Protein AF-T1AU26-F1 (afdb_monomer_lite)

pLDDT: mean 85.55, std 10.31, range [55.75, 96.44]

Sequence (168 aa):
MKVSLTLFRDYYTLRPVNVKLEESLRKSKMPYSPIQYMSMVTFFSLIAAFVGMIVLGAAYYFIGTLALFGVPIVVIAAIMIYSLGTALPSSAISKRRKNIDTRLPMALAYIATMASADVPIENIMYELGKSPQYGEISKEARTISASSRLFGNDIVTALREESKYSPS

Organism: NCBI:txid410659

Radius of gyration: 22.96 Å; chains: 1; bounding box: 50×38×69 Å

Foldseek 3Di:
DVVLCVVCVVVQVPDPQPVVQQLLCLLLVPPDDSSRLLSVLLVVLVVLLVVLVVVLVVVCVVPNPVSVVCVVVSVVVSVVSSVVSSCVSVVSSVVLLVLQVVLVVVLVVQQVVCVVVVHDPLVSLQVLLVDCVSPSSVVLSVQLSCCCPVVVDDSVVSNVVSVSSHSD

Structure (mmCIF, N/CA/C/O backbone):
data_AF-T1AU26-F1
#
_entry.id   AF-T1AU26-F1
#
loop_
_atom_site.group_PDB
_atom_site.id
_atom_site.type_symbol
_atom_site.label_atom_id
_atom_site.label_alt_id
_atom_site.label_comp_id
_atom_site.label_asym_id
_atom_site.label_entity_id
_atom_site.label_seq_id
_atom_site.pdbx_PDB_ins_code
_atom_site.Cartn_x
_atom_site.Cartn_y
_atom_site.Cartn_z
_atom_site.occupancy
_atom_site.B_iso_or_equiv
_atom_site.auth_seq_id
_atom_site.auth_comp_id
_atom_site.auth_asym_id
_atom_site.auth_atom_id
_atom_site.pdbx_PDB_model_num
ATOM 1 N N . MET A 1 1 ? -7.162 -3.864 -17.869 1.00 55.75 1 MET A N 1
ATOM 2 C CA . MET A 1 1 ? -7.416 -4.638 -16.630 1.00 55.75 1 MET A CA 1
ATOM 3 C C . MET A 1 1 ? -8.111 -5.972 -16.874 1.00 55.75 1 MET A C 1
ATOM 5 O O . MET A 1 1 ? -7.577 -6.982 -16.446 1.00 55.75 1 MET A O 1
ATOM 9 N N . LYS A 1 2 ? -9.247 -6.026 -17.590 1.00 57.12 2 LYS A N 1
ATOM 10 C CA . LYS A 1 2 ? -9.876 -7.316 -17.946 1.00 57.12 2 LYS A CA 1
ATOM 11 C C . LYS A 1 2 ? -8.968 -8.200 -18.821 1.00 57.12 2 LYS A C 1
ATOM 13 O O . LYS A 1 2 ? -8.880 -9.390 -18.570 1.00 57.12 2 LYS A O 1
ATOM 18 N N . VAL A 1 3 ? -8.219 -7.591 -19.746 1.00 60.53 3 VAL A N 1
ATOM 19 C CA . VAL A 1 3 ? -7.324 -8.286 -20.697 1.00 60.53 3 VAL A CA 1
ATOM 20 C C . VAL A 1 3 ? -6.152 -9.017 -20.020 1.00 60.53 3 VAL A C 1
ATOM 22 O O . VAL A 1 3 ? -5.836 -10.142 -20.389 1.00 60.53 3 VAL A O 1
ATOM 25 N N . SER A 1 4 ? -5.526 -8.424 -18.997 1.00 61.72 4 SER A N 1
ATOM 26 C CA . SER A 1 4 ? -4.420 -9.072 -18.269 1.00 61.72 4 SER A CA 1
ATOM 27 C C . SER A 1 4 ? -4.909 -10.264 -17.449 1.00 61.72 4 SER A C 1
ATOM 29 O O . SER A 1 4 ? -4.233 -11.283 -17.361 1.00 61.72 4 SER A O 1
ATOM 31 N N . LEU A 1 5 ? -6.110 -10.154 -16.881 1.00 59.00 5 LEU A N 1
ATOM 32 C CA . LEU A 1 5 ? -6.742 -11.242 -16.149 1.00 59.00 5 LEU A CA 1
ATOM 33 C C . LEU A 1 5 ? -7.147 -12.383 -17.073 1.00 59.00 5 LEU A C 1
ATOM 35 O O . LEU A 1 5 ? -6.864 -13.522 -16.754 1.00 59.00 5 LEU A O 1
ATOM 39 N N . THR A 1 6 ? -7.747 -12.113 -18.230 1.00 66.31 6 THR A N 1
ATOM 40 C CA . THR A 1 6 ? -8.138 -13.186 -19.157 1.00 66.31 6 THR A CA 1
ATOM 41 C C . THR A 1 6 ? -6.948 -13.963 -19.717 1.00 66.31 6 THR A C 1
ATOM 43 O O . THR A 1 6 ? -7.090 -15.147 -19.979 1.00 66.31 6 THR A O 1
ATOM 46 N N . LEU A 1 7 ? -5.785 -13.322 -19.878 1.00 61.66 7 LEU A N 1
ATOM 47 C CA . LEU A 1 7 ? -4.591 -13.957 -20.450 1.00 61.66 7 LEU A CA 1
ATOM 48 C C . LEU A 1 7 ? -3.771 -14.760 -19.432 1.00 61.66 7 LEU A C 1
ATOM 50 O O . LEU A 1 7 ? -3.207 -15.789 -19.784 1.00 61.66 7 LEU A O 1
ATOM 54 N N . PHE A 1 8 ? -3.690 -14.297 -18.181 1.00 63.81 8 PHE A N 1
ATOM 55 C CA . PHE A 1 8 ? -2.799 -14.885 -17.170 1.00 63.81 8 PHE A CA 1
ATOM 56 C C . PHE A 1 8 ? -3.530 -15.579 -16.015 1.00 63.81 8 PHE A C 1
ATOM 58 O O . PHE A 1 8 ? -2.874 -16.114 -15.119 1.00 63.81 8 PHE A O 1
ATOM 65 N N . ARG A 1 9 ? -4.872 -15.608 -16.026 1.00 59.75 9 ARG A N 1
ATOM 66 C CA . ARG A 1 9 ? -5.680 -16.262 -14.984 1.00 59.75 9 ARG A CA 1
ATOM 67 C C . ARG A 1 9 ? -5.269 -17.713 -14.787 1.00 59.75 9 ARG A C 1
ATOM 69 O O . ARG A 1 9 ? -4.903 -18.051 -13.669 1.00 59.75 9 ARG A O 1
ATOM 76 N N . ASP A 1 10 ? -5.240 -18.511 -15.850 1.00 61.47 10 ASP A N 1
ATOM 77 C CA . ASP A 1 10 ? -4.994 -19.955 -15.749 1.00 61.47 10 ASP A CA 1
ATOM 78 C C . ASP A 1 10 ? -3.567 -20.273 -15.269 1.00 61.47 10 ASP A C 1
ATOM 80 O O . ASP A 1 10 ? -3.352 -21.212 -14.505 1.00 61.47 10 ASP A O 1
ATOM 84 N N . TYR A 1 11 ? -2.591 -19.430 -15.625 1.00 60.50 11 TYR A N 1
ATOM 85 C CA . TYR A 1 11 ? -1.198 -19.573 -15.189 1.00 60.50 11 TYR A CA 1
ATOM 86 C C . TYR A 1 11 ? -1.013 -19.303 -13.687 1.00 60.50 11 TYR A C 1
ATOM 88 O O . TYR A 1 11 ? -0.237 -19.988 -13.016 1.00 60.50 11 TYR A O 1
ATOM 96 N N . TYR A 1 12 ? -1.730 -18.318 -13.139 1.00 61.41 12 TYR A N 1
ATOM 97 C CA . TYR A 1 12 ? -1.610 -17.941 -11.728 1.00 61.41 12 TYR A CA 1
ATOM 98 C C . TYR A 1 12 ? -2.604 -18.646 -10.802 1.00 61.41 12 TYR A C 1
ATOM 100 O O . TYR A 1 12 ? -2.332 -18.724 -9.608 1.00 61.41 12 TYR A O 1
ATOM 108 N N . THR A 1 13 ? -3.707 -19.208 -11.307 1.00 62.59 13 THR A N 1
ATOM 109 C CA . THR A 1 13 ? -4.618 -20.045 -10.503 1.00 62.59 13 THR A CA 1
ATOM 110 C C . THR A 1 13 ? -4.027 -21.408 -10.147 1.00 62.59 13 THR A C 1
ATOM 112 O O . THR A 1 13 ? -4.454 -22.011 -9.170 1.00 62.59 13 THR A O 1
ATOM 115 N N . LEU A 1 14 ? -3.044 -21.891 -10.916 1.00 57.91 14 LEU A N 1
ATOM 116 C CA . LEU A 1 14 ? -2.382 -23.183 -10.696 1.00 57.91 14 LEU A CA 1
ATOM 117 C C . LEU A 1 14 ? -1.198 -23.110 -9.717 1.00 57.91 14 LEU A C 1
ATOM 119 O O . LEU A 1 14 ? -0.664 -24.145 -9.320 1.00 57.91 14 LEU A O 1
ATOM 123 N N . ARG A 1 15 ? -0.769 -21.905 -9.318 1.00 58.56 15 ARG A N 1
ATOM 124 C CA . ARG A 1 15 ? 0.283 -21.716 -8.311 1.00 58.56 15 ARG A CA 1
ATOM 125 C C . ARG A 1 15 ? -0.332 -21.408 -6.944 1.00 58.56 15 ARG A C 1
ATOM 127 O O . ARG A 1 15 ? -1.323 -20.681 -6.887 1.00 58.56 15 ARG A O 1
ATOM 134 N N . PRO A 1 16 ? 0.254 -21.909 -5.839 1.00 59.88 16 PRO A N 1
ATOM 135 C CA . PRO A 1 16 ? -0.231 -21.585 -4.505 1.00 59.88 16 PRO A CA 1
ATOM 136 C C . PRO A 1 16 ? -0.216 -20.068 -4.306 1.00 59.88 16 PRO A C 1
ATOM 138 O O . PRO A 1 16 ? 0.762 -19.395 -4.650 1.00 59.88 16 PRO A O 1
ATOM 141 N N . VAL A 1 17 ? -1.319 -19.535 -3.773 1.00 64.12 17 VAL A N 1
ATOM 142 C CA . VAL A 1 17 ? -1.466 -18.105 -3.487 1.00 64.12 17 VAL A CA 1
ATOM 143 C C . VAL A 1 17 ? -0.295 -17.664 -2.617 1.00 64.12 17 VAL A C 1
ATOM 145 O O . VAL A 1 17 ? -0.002 -18.265 -1.582 1.00 64.12 17 VAL A O 1
ATOM 148 N N . ASN A 1 18 ? 0.406 -16.617 -3.050 1.00 69.44 18 ASN A N 1
ATOM 149 C CA . ASN A 1 18 ? 1.507 -16.071 -2.275 1.00 69.44 18 ASN A CA 1
ATOM 150 C C . ASN A 1 18 ? 0.937 -15.356 -1.042 1.00 69.44 18 ASN A C 1
ATOM 152 O O . ASN A 1 18 ? 0.559 -14.187 -1.114 1.00 69.44 18 ASN A O 1
ATOM 156 N N . VAL A 1 19 ? 0.884 -16.077 0.080 1.00 72.88 19 VAL A N 1
ATOM 157 C CA . VAL A 1 19 ? 0.316 -15.617 1.357 1.00 72.88 19 VAL A CA 1
ATOM 158 C C . VAL A 1 19 ? 0.908 -14.271 1.785 1.00 72.88 19 VAL A C 1
ATOM 160 O O . VAL A 1 19 ? 0.177 -13.387 2.219 1.00 72.88 19 VAL A O 1
ATOM 163 N N . LYS A 1 20 ? 2.215 -14.054 1.570 1.00 76.88 20 LYS A N 1
ATOM 164 C CA . LYS A 1 20 ? 2.887 -12.785 1.907 1.00 76.88 20 LYS A CA 1
ATOM 165 C C . LYS A 1 20 ? 2.372 -11.611 1.078 1.00 76.88 20 LYS A C 1
ATOM 167 O O . LYS A 1 20 ? 2.260 -10.493 1.581 1.00 76.88 20 LYS A O 1
ATOM 172 N N . LEU A 1 21 ? 2.084 -11.844 -0.201 1.00 75.12 21 LEU A N 1
ATOM 173 C CA . LEU A 1 21 ? 1.538 -10.816 -1.081 1.00 75.12 21 LEU A CA 1
ATOM 174 C C . LEU A 1 21 ? 0.085 -10.511 -0.722 1.00 75.12 21 LEU A C 1
ATOM 176 O O . LEU A 1 21 ? -0.297 -9.348 -0.709 1.00 75.12 21 LEU A O 1
ATOM 180 N N . GLU A 1 22 ? -0.709 -11.534 -0.413 1.00 79.06 22 GLU A N 1
ATOM 181 C CA . GLU A 1 22 ? -2.084 -11.348 0.044 1.00 79.06 22 GLU A CA 1
ATOM 182 C C . GLU A 1 22 ? -2.141 -10.530 1.328 1.00 79.06 22 GLU A C 1
ATOM 184 O O . GLU A 1 22 ? -2.838 -9.518 1.387 1.00 79.06 22 GLU A O 1
ATOM 189 N N . GLU A 1 23 ? -1.336 -10.904 2.316 1.00 79.50 23 GLU A N 1
ATOM 190 C CA . GLU A 1 23 ? -1.204 -10.156 3.557 1.00 79.50 23 GLU A CA 1
ATOM 191 C C . GLU A 1 23 ? -0.774 -8.707 3.289 1.00 79.50 23 GLU A C 1
ATOM 193 O O . GLU A 1 23 ? -1.349 -7.772 3.848 1.00 79.50 23 GLU A O 1
ATOM 198 N N . SER A 1 24 ? 0.175 -8.500 2.371 1.00 79.81 24 SER A N 1
ATOM 199 C CA . SER A 1 24 ? 0.642 -7.161 2.011 1.00 79.81 24 SER A CA 1
ATOM 200 C C . SER A 1 24 ? -0.441 -6.324 1.320 1.00 79.81 24 SER A C 1
ATOM 202 O O . SER A 1 24 ? -0.633 -5.150 1.636 1.00 79.81 24 SER A O 1
ATOM 204 N N . LEU A 1 25 ? -1.199 -6.918 0.399 1.00 81.81 25 LEU A N 1
ATOM 205 C CA . LEU A 1 25 ? -2.293 -6.237 -0.289 1.00 81.81 25 LEU A CA 1
ATOM 206 C C . LEU A 1 25 ? -3.404 -5.856 0.691 1.00 81.81 25 LEU A C 1
ATOM 208 O O . LEU A 1 25 ? -3.852 -4.706 0.679 1.00 81.81 25 LEU A O 1
ATOM 212 N N . ARG A 1 26 ? -3.760 -6.763 1.609 1.00 81.69 26 ARG A N 1
ATOM 213 C CA . ARG A 1 26 ? -4.735 -6.496 2.676 1.00 81.69 26 ARG A CA 1
ATOM 214 C C . ARG A 1 26 ? -4.261 -5.376 3.603 1.00 81.69 26 ARG A C 1
ATOM 216 O O . ARG A 1 26 ? -4.991 -4.406 3.789 1.00 81.69 26 ARG A O 1
ATOM 223 N N . LYS A 1 27 ? -3.014 -5.432 4.087 1.00 83.00 27 LYS A N 1
ATOM 224 C CA . LYS A 1 27 ? -2.410 -4.377 4.927 1.00 83.00 27 LYS A CA 1
ATOM 225 C C . LYS A 1 27 ? -2.301 -3.028 4.214 1.00 83.00 27 LYS A C 1
ATOM 227 O O . LYS A 1 27 ? -2.414 -1.976 4.844 1.00 83.00 27 LYS A O 1
ATOM 232 N N . SER A 1 28 ? -2.126 -3.033 2.894 1.00 81.56 28 SER A N 1
ATOM 233 C CA . SER A 1 28 ? -2.092 -1.814 2.075 1.00 81.56 28 SER A CA 1
ATOM 234 C C . SER A 1 28 ? -3.477 -1.238 1.732 1.00 81.56 28 SER A C 1
ATOM 236 O O . SER A 1 28 ? -3.540 -0.154 1.154 1.00 81.56 28 SER A O 1
ATOM 238 N N . LYS A 1 29 ? -4.577 -1.938 2.069 1.00 81.62 29 LYS A N 1
ATOM 239 C CA . LYS A 1 29 ? -5.961 -1.634 1.644 1.00 81.62 29 LYS A CA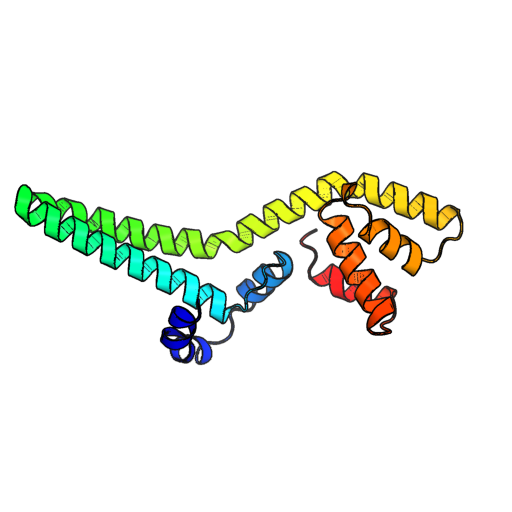 1
ATOM 240 C C . LYS A 1 29 ? -6.095 -1.395 0.126 1.00 81.62 29 LYS A C 1
ATOM 242 O O . LYS A 1 29 ? -6.919 -0.598 -0.320 1.00 81.62 29 LYS A O 1
ATOM 247 N N . MET A 1 30 ? -5.295 -2.095 -0.685 1.00 78.62 30 MET A N 1
ATOM 248 C CA . MET A 1 30 ? -5.414 -2.056 -2.146 1.00 78.62 30 MET A CA 1
ATOM 249 C C . MET A 1 30 ? -6.596 -2.924 -2.614 1.00 78.62 30 MET A C 1
ATOM 251 O O . MET A 1 30 ? -6.685 -4.080 -2.203 1.00 78.62 30 MET A O 1
ATOM 255 N N . PRO A 1 31 ? -7.478 -2.430 -3.507 1.00 77.56 31 PRO A N 1
ATOM 256 C CA . PRO A 1 31 ? -8.673 -3.152 -3.954 1.00 77.56 31 PRO A CA 1
ATOM 257 C C . PRO A 1 31 ? -8.358 -4.190 -5.051 1.00 77.56 31 PRO A C 1
ATOM 259 O O . PRO A 1 31 ? -9.036 -4.246 -6.075 1.00 77.56 31 PRO A O 1
ATOM 262 N N . TYR A 1 32 ? -7.308 -4.996 -4.867 1.00 77.25 32 TYR A N 1
ATOM 263 C CA . TYR A 1 32 ? -6.854 -5.986 -5.847 1.00 77.25 32 TYR A CA 1
ATOM 264 C C . TYR A 1 32 ? -6.634 -7.349 -5.199 1.00 77.25 32 TYR A C 1
ATOM 266 O O . TYR A 1 32 ? -5.993 -7.458 -4.156 1.00 77.25 32 TYR A O 1
ATOM 274 N N . SER A 1 33 ? -7.119 -8.405 -5.854 1.00 78.81 33 SER A N 1
ATOM 275 C CA . SER A 1 33 ? -6.767 -9.777 -5.470 1.00 78.81 33 SER A CA 1
ATOM 276 C C . SER A 1 33 ? -5.286 -10.060 -5.799 1.00 78.81 33 SER A C 1
ATOM 278 O O . SER A 1 33 ? -4.784 -9.536 -6.801 1.00 78.81 33 SER A O 1
ATOM 280 N N . PRO A 1 34 ? -4.578 -10.911 -5.025 1.00 73.31 34 PRO A N 1
ATOM 281 C CA . PRO A 1 34 ? -3.166 -11.242 -5.260 1.00 73.31 34 PRO A CA 1
ATOM 282 C C . PRO A 1 34 ? -2.867 -11.680 -6.695 1.00 73.31 34 PRO A C 1
ATOM 284 O O . PRO A 1 34 ? -1.881 -11.256 -7.299 1.00 73.31 34 PRO A O 1
ATOM 287 N N . ILE A 1 35 ? -3.772 -12.475 -7.267 1.00 73.12 35 ILE A N 1
ATOM 288 C CA . ILE A 1 35 ? -3.671 -12.986 -8.636 1.00 73.12 35 ILE A CA 1
ATOM 289 C C . ILE A 1 35 ? -3.821 -11.848 -9.652 1.00 73.12 35 ILE A C 1
ATOM 291 O O . ILE A 1 35 ? -3.059 -11.768 -10.616 1.00 73.12 35 ILE A O 1
ATOM 295 N N . GLN A 1 36 ? -4.770 -10.934 -9.423 1.00 73.75 36 GLN A N 1
ATOM 296 C CA . GLN A 1 36 ? -4.994 -9.773 -10.290 1.00 73.75 36 GLN A CA 1
ATOM 297 C C . GLN A 1 36 ? -3.778 -8.850 -10.296 1.00 73.75 36 GLN A C 1
ATOM 299 O O . GLN A 1 36 ? -3.373 -8.370 -11.354 1.00 73.75 36 GLN A O 1
ATOM 304 N N . TYR A 1 37 ? -3.173 -8.648 -9.126 1.00 80.69 37 TYR A N 1
ATOM 305 C CA . TYR A 1 37 ? -2.007 -7.794 -8.970 1.00 80.69 37 TYR A CA 1
ATOM 306 C C . TYR A 1 37 ? -0.774 -8.364 -9.687 1.00 80.69 37 TYR A C 1
ATOM 308 O O . TYR A 1 37 ? -0.150 -7.668 -10.485 1.00 80.69 37 TYR A O 1
ATOM 316 N N . MET A 1 38 ? -0.463 -9.650 -9.493 1.00 75.88 38 MET A N 1
ATOM 317 C CA . MET A 1 38 ? 0.657 -10.305 -10.190 1.00 75.88 38 MET A CA 1
ATOM 318 C C . MET A 1 38 ? 0.452 -10.361 -11.706 1.00 75.88 38 MET A C 1
ATOM 320 O O . MET A 1 38 ? 1.390 -10.103 -12.464 1.00 75.88 38 MET A O 1
ATOM 324 N N . SER A 1 39 ? -0.780 -10.620 -12.153 1.00 77.75 39 SER A N 1
ATOM 325 C CA . SER A 1 39 ? -1.138 -10.586 -13.579 1.00 77.75 39 SER A CA 1
ATOM 326 C C . SER A 1 39 ? -0.969 -9.185 -14.173 1.00 77.75 39 SER A C 1
ATOM 328 O O . SER A 1 39 ? -0.583 -9.033 -15.325 1.00 77.75 39 SER A O 1
ATOM 330 N N . MET A 1 40 ? -1.249 -8.138 -13.394 1.00 78.81 40 MET A N 1
ATOM 331 C CA . MET A 1 40 ? -1.063 -6.754 -13.824 1.00 78.81 40 MET A CA 1
ATOM 332 C C . MET A 1 40 ? 0.424 -6.406 -13.946 1.00 78.81 40 MET A C 1
ATOM 334 O O . MET A 1 40 ? 0.836 -5.886 -14.980 1.00 78.81 40 MET A O 1
ATOM 338 N N . VAL A 1 41 ? 1.232 -6.727 -12.930 1.00 83.25 41 VAL A N 1
ATOM 339 C CA . VAL A 1 41 ? 2.678 -6.441 -12.928 1.00 83.25 41 VAL A CA 1
ATOM 340 C C . VAL A 1 41 ? 3.383 -7.146 -14.089 1.00 83.25 41 VAL A C 1
ATOM 342 O O . VAL A 1 41 ? 4.142 -6.508 -14.817 1.00 83.25 41 VAL A O 1
ATOM 345 N N . THR A 1 42 ? 3.082 -8.427 -14.320 1.00 80.38 42 THR A N 1
ATOM 346 C CA . THR A 1 42 ? 3.646 -9.179 -15.455 1.00 80.38 42 THR A CA 1
ATOM 347 C C . THR A 1 42 ? 3.200 -8.647 -16.807 1.00 80.38 42 THR A C 1
ATOM 349 O O . THR A 1 42 ? 4.009 -8.521 -17.724 1.00 80.38 42 THR A O 1
ATOM 352 N N . PHE A 1 43 ? 1.926 -8.287 -16.943 1.00 80.56 43 PHE A N 1
ATOM 353 C CA . PHE A 1 43 ? 1.419 -7.713 -18.181 1.00 80.56 43 PHE A CA 1
ATOM 354 C C . PHE A 1 43 ? 2.126 -6.396 -18.533 1.00 80.56 43 PHE A C 1
ATOM 356 O O . PHE A 1 43 ? 2.565 -6.219 -19.668 1.00 80.56 43 PHE A O 1
ATOM 363 N N . PHE A 1 44 ? 2.315 -5.497 -17.561 1.00 82.38 44 PHE A N 1
ATOM 364 C CA . PHE A 1 44 ? 3.045 -4.248 -17.793 1.00 82.38 44 PHE A CA 1
ATOM 365 C C . PHE A 1 44 ? 4.529 -4.469 -18.090 1.00 82.38 44 PHE A C 1
ATOM 367 O O . PHE A 1 44 ? 5.062 -3.789 -18.966 1.00 82.38 44 PHE A O 1
ATOM 374 N N . SER A 1 45 ? 5.191 -5.429 -17.433 1.00 84.25 45 SER A N 1
ATOM 375 C CA . SER A 1 45 ? 6.588 -5.741 -17.757 1.00 84.25 45 SER A CA 1
ATOM 376 C C . SER A 1 45 ? 6.738 -6.292 -19.178 1.00 84.25 45 SER A C 1
ATOM 378 O O . SER A 1 45 ? 7.690 -5.939 -19.869 1.00 84.25 45 SER A O 1
ATOM 380 N N . LEU A 1 46 ? 5.782 -7.104 -19.646 1.00 85.44 46 LEU A N 1
ATOM 381 C CA . LEU A 1 46 ? 5.784 -7.629 -21.015 1.00 85.44 46 LEU A CA 1
ATOM 382 C C . LEU A 1 46 ? 5.528 -6.535 -22.053 1.00 85.44 46 LEU A C 1
ATOM 384 O O . LEU A 1 46 ? 6.222 -6.491 -23.065 1.00 85.44 46 LEU A O 1
ATOM 388 N N . ILE A 1 47 ? 4.587 -5.622 -21.793 1.00 88.00 47 ILE A N 1
ATOM 389 C CA . ILE A 1 47 ? 4.363 -4.462 -22.668 1.00 88.00 47 ILE A CA 1
ATOM 390 C C . ILE A 1 47 ? 5.625 -3.607 -22.749 1.00 88.00 47 ILE A C 1
ATOM 392 O O . ILE A 1 47 ? 6.034 -3.232 -23.844 1.00 88.00 47 ILE A O 1
ATOM 396 N N . ALA A 1 48 ? 6.264 -3.319 -21.615 1.00 85.88 48 ALA A N 1
ATOM 397 C CA . ALA A 1 48 ? 7.483 -2.522 -21.596 1.00 85.88 48 ALA A CA 1
ATOM 398 C C . ALA A 1 48 ? 8.621 -3.188 -22.383 1.00 85.88 48 ALA A C 1
ATOM 400 O O . ALA A 1 48 ? 9.306 -2.515 -23.151 1.00 85.88 48 ALA A O 1
ATOM 401 N N . ALA A 1 49 ? 8.780 -4.509 -22.255 1.00 87.94 49 ALA A N 1
ATOM 402 C CA . ALA A 1 49 ? 9.736 -5.269 -23.055 1.00 87.94 49 ALA A CA 1
ATOM 403 C C . ALA A 1 49 ? 9.403 -5.207 -24.556 1.00 87.94 49 ALA A C 1
ATOM 405 O O . ALA A 1 49 ? 10.293 -4.980 -25.373 1.00 87.94 49 ALA A O 1
ATOM 406 N N . PHE A 1 50 ? 8.126 -5.347 -24.924 1.00 90.81 50 PHE A N 1
ATOM 407 C CA . PHE A 1 50 ? 7.677 -5.274 -26.315 1.00 90.81 50 PHE A CA 1
ATOM 408 C C . PHE A 1 50 ? 7.920 -3.893 -26.936 1.00 90.81 50 PHE A C 1
ATOM 410 O O . PHE A 1 50 ? 8.479 -3.792 -28.025 1.00 90.81 50 PHE A O 1
ATOM 417 N N . VAL A 1 51 ? 7.587 -2.821 -26.214 1.00 91.62 51 VAL A N 1
ATOM 418 C CA . VAL A 1 51 ? 7.884 -1.444 -26.632 1.00 91.62 51 VAL A CA 1
ATOM 419 C C . VAL A 1 51 ? 9.393 -1.231 -26.751 1.00 91.62 51 VAL A C 1
ATOM 421 O O . VAL A 1 51 ? 9.850 -0.668 -27.742 1.00 91.62 51 VAL A O 1
ATOM 424 N N . GLY A 1 52 ? 10.181 -1.731 -25.794 1.00 90.12 52 GLY A N 1
ATOM 425 C CA . GLY A 1 52 ? 11.640 -1.666 -25.851 1.00 90.12 52 GLY A CA 1
ATOM 426 C C . GLY A 1 52 ? 12.219 -2.360 -27.088 1.00 90.12 52 GLY A C 1
ATOM 427 O O . GLY A 1 52 ? 13.112 -1.812 -27.729 1.00 90.12 52 GLY A O 1
ATOM 428 N N . MET A 1 53 ? 11.671 -3.512 -27.485 1.00 89.81 53 MET A N 1
ATOM 429 C CA . MET A 1 53 ? 12.063 -4.195 -28.724 1.00 89.81 53 MET A CA 1
ATOM 430 C C . MET A 1 53 ? 11.719 -3.383 -29.977 1.00 89.81 53 MET A C 1
ATOM 432 O O . MET A 1 53 ? 12.542 -3.311 -30.887 1.00 89.81 53 MET A O 1
ATOM 436 N N . ILE A 1 54 ? 10.553 -2.729 -30.023 1.00 92.88 54 ILE A N 1
ATOM 437 C CA . ILE A 1 54 ? 10.182 -1.845 -31.143 1.00 92.88 54 ILE A CA 1
ATOM 438 C C . ILE A 1 54 ? 11.161 -0.671 -31.246 1.00 92.88 54 ILE A C 1
ATOM 440 O O . ILE A 1 54 ? 11.635 -0.360 -32.337 1.00 92.88 54 ILE A O 1
ATOM 444 N N . VAL A 1 55 ? 11.502 -0.045 -30.115 1.00 92.25 55 VAL A N 1
ATOM 445 C CA . VAL A 1 55 ? 12.466 1.064 -30.070 1.00 92.25 55 VAL A CA 1
ATOM 446 C C . VAL A 1 55 ? 13.846 0.611 -30.547 1.00 92.25 55 VAL A C 1
ATOM 448 O O . VAL A 1 55 ? 14.474 1.317 -31.331 1.00 92.25 55 VAL A O 1
ATOM 451 N N . LEU A 1 56 ? 14.304 -0.578 -30.141 1.00 92.25 56 LEU A N 1
ATOM 452 C CA . LEU A 1 56 ? 15.566 -1.143 -30.629 1.00 92.25 56 LEU A CA 1
ATOM 453 C C . LEU A 1 56 ? 15.529 -1.465 -32.124 1.00 92.25 56 LEU A C 1
ATOM 455 O O . LEU A 1 56 ? 16.506 -1.199 -32.818 1.00 92.25 56 LEU A O 1
ATOM 459 N N . GLY A 1 57 ? 14.413 -1.992 -32.633 1.00 91.00 57 GLY A N 1
ATOM 460 C CA . GLY A 1 57 ? 14.230 -2.249 -34.062 1.00 91.00 57 GLY A CA 1
ATOM 461 C C . GLY A 1 57 ? 14.265 -0.964 -34.890 1.00 91.00 57 GLY A C 1
ATOM 462 O O . GLY A 1 57 ? 14.942 -0.905 -35.915 1.00 91.00 57 GLY A O 1
ATOM 463 N N . ALA A 1 58 ? 13.611 0.096 -34.409 1.00 92.50 58 ALA A N 1
ATOM 464 C CA . ALA A 1 58 ? 13.690 1.417 -35.024 1.00 92.50 58 ALA A CA 1
ATOM 465 C C . ALA A 1 58 ? 15.120 1.975 -34.966 1.00 92.50 58 ALA A C 1
ATOM 467 O O . ALA A 1 58 ? 15.636 2.439 -35.978 1.00 92.50 58 ALA A O 1
ATOM 468 N N . ALA A 1 59 ? 15.796 1.878 -33.817 1.00 91.50 59 ALA A N 1
ATOM 469 C CA . ALA A 1 59 ? 17.182 2.316 -33.676 1.00 91.50 59 ALA A CA 1
ATOM 470 C C . ALA A 1 59 ? 18.119 1.565 -34.635 1.00 91.50 59 ALA A C 1
ATOM 472 O O . ALA A 1 59 ? 18.967 2.187 -35.269 1.00 91.50 59 ALA A O 1
ATOM 473 N N . TYR A 1 60 ? 17.932 0.256 -34.814 1.00 93.12 60 TYR A N 1
ATOM 474 C CA . TYR A 1 60 ? 18.720 -0.540 -35.754 1.00 93.12 60 TYR A CA 1
ATOM 475 C C . TYR A 1 60 ? 18.617 -0.019 -37.194 1.00 93.12 60 TYR A C 1
ATOM 477 O O . TYR A 1 60 ? 19.620 0.010 -37.901 1.00 93.12 60 TYR A O 1
ATOM 485 N N . TYR A 1 61 ? 17.447 0.470 -37.615 1.00 93.75 61 TYR A N 1
ATOM 486 C CA . TYR A 1 61 ? 17.279 1.071 -38.942 1.00 93.75 61 TYR A CA 1
ATOM 487 C C . TYR A 1 61 ? 18.117 2.349 -39.136 1.00 93.75 61 TYR A C 1
ATOM 489 O O . TYR A 1 61 ? 18.643 2.574 -40.222 1.00 93.75 61 TYR A O 1
ATOM 497 N N . PHE A 1 62 ? 18.280 3.173 -38.093 1.00 93.00 62 PHE A N 1
ATOM 498 C CA . PHE A 1 62 ? 19.010 4.447 -38.183 1.00 93.00 62 PHE A CA 1
ATOM 499 C C . PHE A 1 62 ? 20.517 4.328 -37.924 1.00 93.00 62 PHE A C 1
ATOM 501 O O . PHE A 1 62 ? 21.301 5.000 -38.589 1.00 93.00 62 PHE A O 1
ATOM 508 N N . ILE A 1 63 ? 20.925 3.515 -36.943 1.00 93.31 63 ILE A N 1
ATOM 509 C CA . ILE A 1 63 ? 22.320 3.427 -36.467 1.00 93.31 63 ILE A CA 1
ATOM 510 C C . ILE A 1 63 ? 22.943 2.029 -36.638 1.00 93.31 63 ILE A C 1
ATOM 512 O O . ILE A 1 63 ? 24.062 1.786 -36.184 1.00 93.31 63 ILE A O 1
ATOM 516 N N . GLY A 1 64 ? 22.247 1.100 -37.298 1.00 91.19 64 GLY A N 1
ATOM 517 C CA . GLY A 1 64 ? 22.765 -0.222 -37.647 1.00 91.19 64 GLY A CA 1
ATOM 518 C C . GLY A 1 64 ? 23.106 -1.089 -36.433 1.00 91.19 64 GLY A C 1
ATOM 519 O O . GLY A 1 64 ? 22.411 -1.094 -35.415 1.00 91.19 64 GLY A O 1
ATOM 520 N N . THR A 1 65 ? 24.212 -1.832 -36.524 1.00 91.06 65 THR A N 1
ATOM 521 C CA . THR A 1 65 ? 24.661 -2.779 -35.487 1.00 91.06 65 THR A CA 1
ATOM 522 C C . THR A 1 65 ? 24.961 -2.125 -34.139 1.00 91.06 65 THR A C 1
ATOM 524 O O . THR A 1 65 ? 24.890 -2.805 -33.116 1.00 91.06 65 THR A O 1
ATOM 527 N N . LEU A 1 66 ? 25.211 -0.810 -34.099 1.00 90.31 66 LEU A N 1
ATOM 528 C CA . LEU A 1 66 ? 25.403 -0.064 -32.853 1.00 90.31 66 LEU A CA 1
ATOM 529 C C . LEU A 1 66 ? 24.162 -0.112 -31.940 1.00 90.31 66 LEU A C 1
ATOM 531 O O . LEU A 1 66 ? 24.298 -0.065 -30.719 1.00 90.31 66 LEU A O 1
ATOM 535 N N . ALA A 1 67 ? 22.958 -0.284 -32.499 1.00 89.19 67 ALA A N 1
ATOM 536 C CA . ALA A 1 67 ? 21.728 -0.437 -31.719 1.00 89.19 67 ALA A CA 1
ATOM 537 C C . ALA A 1 67 ? 21.718 -1.700 -30.838 1.00 89.19 67 ALA A C 1
ATOM 539 O O . ALA A 1 67 ? 21.011 -1.741 -29.830 1.00 89.19 67 ALA A O 1
ATOM 540 N N . LEU A 1 68 ? 22.517 -2.723 -31.171 1.00 89.31 68 LEU A N 1
ATOM 541 C CA . LEU A 1 68 ? 22.572 -3.974 -30.407 1.00 89.31 68 LEU A CA 1
ATOM 542 C C . LEU A 1 68 ? 23.135 -3.775 -28.992 1.00 89.31 68 LEU A C 1
ATOM 544 O O . LEU A 1 68 ? 22.758 -4.510 -28.081 1.00 89.31 68 LEU A O 1
ATOM 548 N N . PHE A 1 69 ? 23.943 -2.733 -28.763 1.00 91.44 69 PHE A N 1
ATOM 549 C CA . PHE A 1 69 ? 24.378 -2.351 -27.414 1.00 91.44 69 PHE A CA 1
ATOM 550 C C . PHE A 1 69 ? 23.213 -1.901 -26.513 1.00 91.44 69 PHE A C 1
ATOM 552 O O . PHE A 1 69 ? 23.346 -1.905 -25.291 1.00 91.44 69 PHE A O 1
ATOM 559 N N . GLY A 1 70 ? 22.052 -1.560 -27.085 1.00 88.56 70 GLY A N 1
ATOM 560 C CA . GLY A 1 70 ? 20.837 -1.219 -26.344 1.00 88.56 70 GLY A CA 1
ATOM 561 C C . GLY A 1 70 ? 20.026 -2.424 -25.850 1.00 88.56 70 GLY A C 1
ATOM 562 O O . GLY A 1 70 ? 19.180 -2.265 -24.970 1.00 88.56 70 GLY A O 1
ATOM 563 N N . VAL A 1 71 ? 20.288 -3.636 -26.351 1.00 89.12 71 VAL A N 1
ATOM 564 C CA . VAL A 1 71 ? 19.617 -4.874 -25.906 1.00 89.12 71 VAL A CA 1
ATOM 565 C C . VAL A 1 71 ? 19.719 -5.087 -24.387 1.00 89.12 71 VAL A C 1
ATOM 567 O O . VAL A 1 71 ? 18.670 -5.242 -23.753 1.00 89.12 71 VAL A O 1
ATOM 570 N N . PRO A 1 72 ? 20.911 -5.043 -23.753 1.00 90.75 72 PRO A N 1
ATOM 571 C CA . PRO A 1 72 ? 21.008 -5.181 -22.300 1.00 90.75 72 PRO A CA 1
ATOM 572 C C . PRO A 1 72 ? 20.232 -4.091 -21.548 1.00 90.75 72 PRO A C 1
ATOM 574 O O . PRO A 1 72 ? 19.657 -4.380 -20.503 1.00 90.75 72 PRO A O 1
ATOM 577 N N . ILE A 1 73 ? 20.139 -2.870 -22.088 1.00 89.25 73 ILE A N 1
ATOM 578 C CA . ILE A 1 73 ? 19.392 -1.766 -21.464 1.00 89.25 73 ILE A CA 1
ATOM 579 C C . ILE A 1 73 ? 17.897 -2.096 -21.403 1.00 89.25 73 ILE A C 1
ATOM 581 O O . ILE A 1 73 ? 17.276 -1.935 -20.353 1.00 89.25 73 ILE A O 1
ATOM 585 N N . VAL A 1 74 ? 17.320 -2.606 -22.495 1.00 89.44 74 VAL A N 1
ATOM 586 C CA . VAL A 1 74 ? 15.900 -2.994 -22.538 1.00 89.44 74 VAL A CA 1
ATOM 587 C C . VAL A 1 74 ? 15.606 -4.160 -21.597 1.00 89.44 74 VAL A C 1
ATOM 589 O O . VAL A 1 74 ? 14.599 -4.137 -20.887 1.00 89.44 74 VAL A O 1
ATOM 592 N N . VAL A 1 75 ? 16.497 -5.152 -21.533 1.00 87.94 75 VAL A N 1
ATOM 593 C CA . VAL A 1 75 ? 16.349 -6.292 -20.616 1.00 87.94 75 VAL A CA 1
ATOM 594 C C . VAL A 1 75 ? 16.410 -5.831 -19.157 1.00 87.94 75 VAL A C 1
ATOM 596 O O . VAL A 1 75 ? 15.531 -6.179 -18.367 1.00 87.94 75 VAL A O 1
ATOM 599 N N . ILE A 1 76 ? 17.392 -4.997 -18.802 1.00 89.62 76 ILE A N 1
ATOM 600 C CA . ILE A 1 76 ? 17.517 -4.430 -17.452 1.00 89.62 76 ILE A CA 1
ATOM 601 C C . ILE A 1 76 ? 16.278 -3.599 -17.103 1.00 89.62 76 ILE A C 1
ATOM 603 O O . ILE A 1 76 ? 15.741 -3.739 -16.005 1.00 89.62 76 ILE A O 1
ATOM 607 N N . ALA A 1 77 ? 15.777 -2.782 -18.032 1.00 86.44 77 ALA A N 1
ATOM 608 C CA . ALA A 1 77 ? 14.574 -1.982 -17.821 1.00 86.44 77 ALA A CA 1
ATOM 609 C C . ALA A 1 77 ? 13.333 -2.854 -17.559 1.00 86.44 77 ALA A C 1
ATOM 611 O O . ALA A 1 77 ? 12.572 -2.572 -16.634 1.00 86.44 77 ALA A O 1
ATOM 612 N N . ALA A 1 78 ? 13.143 -3.944 -18.309 1.00 84.62 78 ALA A N 1
ATOM 613 C CA . ALA A 1 78 ? 12.025 -4.865 -18.100 1.00 84.62 78 ALA A CA 1
ATOM 614 C C . ALA A 1 78 ? 12.092 -5.560 -16.727 1.00 84.62 78 ALA A C 1
ATOM 616 O O . ALA A 1 78 ? 11.083 -5.633 -16.018 1.00 84.62 78 ALA A O 1
ATOM 617 N N . ILE A 1 79 ? 13.286 -6.010 -16.320 1.00 87.00 79 ILE A N 1
ATOM 618 C CA . ILE A 1 79 ? 13.520 -6.605 -14.994 1.00 87.00 79 ILE A CA 1
ATOM 619 C C . ILE A 1 79 ? 13.249 -5.577 -13.889 1.00 87.00 79 ILE A C 1
ATOM 621 O O . ILE A 1 79 ? 12.599 -5.900 -12.895 1.00 87.00 79 ILE A O 1
ATOM 625 N N . MET A 1 80 ? 13.691 -4.332 -14.076 1.00 85.75 80 MET A N 1
ATOM 626 C CA . MET A 1 80 ? 13.452 -3.232 -13.139 1.00 85.75 80 MET A CA 1
ATOM 627 C C . MET A 1 80 ? 11.965 -2.913 -12.976 1.00 85.75 80 MET A C 1
ATOM 629 O O . MET A 1 80 ? 11.493 -2.715 -11.862 1.00 85.75 80 MET A O 1
ATOM 633 N N . ILE A 1 81 ? 11.194 -2.888 -14.063 1.00 84.12 81 ILE A N 1
ATOM 634 C CA . ILE A 1 81 ? 9.748 -2.633 -13.995 1.00 84.12 81 ILE A CA 1
ATOM 635 C C . ILE A 1 81 ? 9.044 -3.741 -13.210 1.00 84.12 81 ILE A C 1
ATOM 637 O O . ILE A 1 81 ? 8.181 -3.458 -12.376 1.00 84.12 81 ILE A O 1
ATOM 641 N N . TYR A 1 82 ? 9.437 -4.996 -13.432 1.00 82.81 82 TYR A N 1
ATOM 642 C CA . TYR A 1 82 ? 8.899 -6.125 -12.685 1.00 82.81 82 TYR A CA 1
ATOM 643 C C . TYR A 1 82 ? 9.269 -6.053 -11.194 1.00 82.81 82 TYR A C 1
ATOM 645 O O . TYR A 1 82 ? 8.390 -6.154 -10.336 1.00 82.81 82 TYR A O 1
ATOM 653 N N . SER A 1 83 ? 10.544 -5.817 -10.867 1.00 82.12 83 SER A N 1
ATOM 654 C CA . SER A 1 83 ? 11.005 -5.746 -9.476 1.00 82.12 83 SER A CA 1
ATOM 655 C C . SER A 1 83 ? 10.336 -4.597 -8.719 1.00 82.12 83 SER A C 1
ATOM 657 O O . SER A 1 83 ? 9.778 -4.817 -7.642 1.00 82.12 83 SER A O 1
ATOM 659 N N . LEU A 1 84 ? 10.274 -3.404 -9.318 1.00 83.31 84 LEU A N 1
ATOM 660 C CA . LEU A 1 84 ? 9.589 -2.252 -8.739 1.00 83.31 84 LEU A CA 1
ATOM 661 C C . LEU A 1 84 ? 8.097 -2.527 -8.563 1.00 83.31 84 LEU A C 1
ATOM 663 O O . LEU A 1 84 ? 7.568 -2.285 -7.482 1.00 83.31 84 LEU A O 1
ATOM 667 N N . GLY A 1 85 ? 7.436 -3.095 -9.575 1.00 81.62 85 GLY A N 1
ATOM 668 C CA . GLY A 1 85 ? 6.022 -3.461 -9.511 1.00 81.62 85 GLY A CA 1
ATOM 669 C C . GLY A 1 85 ? 5.706 -4.394 -8.341 1.00 81.62 85 GLY A C 1
ATOM 670 O O . GLY A 1 85 ? 4.728 -4.183 -7.635 1.00 81.62 85 GLY A O 1
ATOM 671 N N . THR A 1 86 ? 6.564 -5.375 -8.059 1.00 79.06 86 THR A N 1
ATOM 672 C CA . THR A 1 86 ? 6.379 -6.268 -6.900 1.00 79.06 86 THR A CA 1
ATOM 673 C C . THR A 1 86 ? 6.686 -5.615 -5.543 1.00 79.06 86 THR A C 1
ATOM 675 O O . THR A 1 86 ? 6.154 -6.064 -4.528 1.00 79.06 86 THR A O 1
ATOM 678 N N . ALA A 1 87 ? 7.482 -4.539 -5.507 1.00 81.12 87 ALA A N 1
ATOM 679 C CA . ALA A 1 87 ? 7.844 -3.786 -4.296 1.00 81.12 87 ALA A CA 1
ATOM 680 C C . ALA A 1 87 ? 6.916 -2.587 -3.987 1.00 81.12 87 ALA A C 1
ATOM 682 O O . ALA A 1 87 ? 7.010 -1.948 -2.934 1.00 81.12 87 ALA A O 1
ATOM 683 N N . LEU A 1 88 ? 5.983 -2.261 -4.882 1.00 82.38 88 LEU A N 1
ATOM 684 C CA . LEU A 1 88 ? 4.965 -1.236 -4.646 1.00 82.38 88 LEU A CA 1
ATOM 685 C C . LEU A 1 88 ? 4.047 -1.499 -3.431 1.00 82.38 88 LEU A C 1
ATOM 687 O O . LEU A 1 88 ? 3.811 -0.543 -2.685 1.00 82.38 88 LEU A O 1
ATOM 691 N N . PRO A 1 89 ? 3.521 -2.719 -3.172 1.00 81.81 89 PRO A N 1
ATOM 692 C CA . PRO A 1 89 ? 2.610 -2.933 -2.049 1.00 81.81 89 PRO A CA 1
ATOM 693 C C . PRO A 1 89 ? 3.316 -2.733 -0.703 1.00 81.81 89 PRO A C 1
ATOM 695 O O . PRO A 1 89 ? 2.759 -2.086 0.181 1.00 81.81 89 PRO A O 1
ATOM 698 N N . SER A 1 90 ? 4.568 -3.182 -0.560 1.00 83.00 90 SER A N 1
ATOM 699 C CA . SER A 1 90 ? 5.366 -2.940 0.652 1.00 83.00 90 SER A CA 1
ATOM 700 C C . SER A 1 90 ? 5.635 -1.451 0.874 1.00 83.00 90 SER A C 1
ATOM 702 O O . SER A 1 90 ? 5.485 -0.948 1.987 1.00 83.00 90 SER A O 1
ATOM 704 N N . SER A 1 91 ? 5.932 -0.711 -0.192 1.00 83.62 91 SER A N 1
ATOM 705 C CA . SER A 1 91 ? 6.088 0.746 -0.126 1.00 83.62 91 SER A CA 1
ATOM 706 C C . SER A 1 91 ? 4.797 1.452 0.311 1.00 83.62 91 SER A C 1
ATOM 708 O O . SER A 1 91 ? 4.835 2.398 1.102 1.00 83.62 91 SER A O 1
ATOM 710 N N . ALA A 1 92 ? 3.641 0.991 -0.172 1.00 85.75 92 ALA A N 1
ATOM 711 C CA . ALA A 1 92 ? 2.342 1.527 0.223 1.00 85.75 92 ALA A CA 1
ATOM 712 C C . ALA A 1 92 ? 2.013 1.237 1.696 1.00 85.75 92 ALA A C 1
ATOM 714 O O . ALA A 1 92 ? 1.524 2.131 2.388 1.00 85.75 92 ALA A O 1
ATOM 715 N N . ILE A 1 93 ? 2.345 0.041 2.199 1.00 88.19 93 ILE A N 1
ATOM 716 C CA . ILE A 1 93 ? 2.218 -0.308 3.624 1.00 88.19 93 ILE A CA 1
ATOM 717 C C . ILE A 1 93 ? 3.022 0.661 4.484 1.00 88.19 93 ILE A C 1
ATOM 719 O O . ILE A 1 93 ? 2.474 1.239 5.417 1.00 88.19 93 ILE A O 1
ATOM 723 N N . SER A 1 94 ? 4.294 0.894 4.149 1.00 86.88 94 SER A N 1
ATOM 724 C CA . SER A 1 94 ? 5.163 1.800 4.911 1.00 86.88 94 SER A CA 1
ATOM 725 C C . SER A 1 94 ? 4.621 3.230 4.949 1.00 86.88 94 SER A C 1
ATOM 727 O O . SER A 1 94 ? 4.630 3.873 6.000 1.00 86.88 94 SER A O 1
ATOM 729 N N . LYS A 1 95 ? 4.088 3.729 3.824 1.00 88.06 95 LYS A N 1
ATOM 730 C CA . LYS A 1 95 ? 3.418 5.040 3.779 1.00 88.06 95 LYS A CA 1
ATOM 731 C C . LYS A 1 95 ? 2.173 5.069 4.667 1.00 88.06 95 LYS A C 1
ATOM 733 O O . LYS A 1 95 ? 1.973 6.038 5.395 1.00 88.06 95 LYS A O 1
ATOM 738 N N . ARG A 1 96 ? 1.350 4.018 4.625 1.00 91.62 96 ARG A N 1
ATOM 739 C CA . ARG A 1 96 ? 0.129 3.911 5.432 1.00 91.62 96 ARG A CA 1
ATOM 740 C C . ARG A 1 96 ? 0.444 3.843 6.927 1.00 91.62 96 ARG A C 1
ATOM 742 O O . ARG A 1 96 ? -0.142 4.608 7.682 1.00 91.62 96 ARG A O 1
ATOM 749 N N . ARG A 1 97 ? 1.424 3.028 7.323 1.00 90.88 97 ARG A N 1
ATOM 750 C CA . ARG A 1 97 ? 1.941 2.946 8.697 1.00 90.88 97 ARG A CA 1
ATOM 751 C C . ARG A 1 97 ? 2.349 4.319 9.218 1.00 90.88 97 ARG A C 1
ATOM 753 O O . ARG A 1 97 ? 1.809 4.782 10.212 1.00 90.88 97 ARG A O 1
ATOM 760 N N . LYS A 1 98 ? 3.204 5.029 8.473 1.00 90.94 98 LYS A N 1
ATOM 761 C CA . LYS A 1 98 ? 3.634 6.387 8.836 1.00 90.94 98 LYS A CA 1
ATOM 762 C C . LYS A 1 98 ? 2.446 7.340 9.017 1.00 90.94 98 LYS A C 1
ATOM 764 O O . LYS A 1 98 ? 2.436 8.142 9.948 1.00 90.94 98 LYS A O 1
ATOM 769 N N . ASN A 1 99 ? 1.447 7.261 8.138 1.00 91.12 99 ASN A N 1
ATOM 770 C CA . ASN A 1 99 ? 0.254 8.105 8.213 1.00 91.12 99 ASN A CA 1
ATOM 771 C C . ASN A 1 99 ? -0.639 7.796 9.426 1.00 91.12 99 ASN A C 1
ATOM 773 O O . ASN A 1 99 ? -1.313 8.713 9.900 1.00 91.12 99 ASN A O 1
ATOM 777 N N . ILE A 1 100 ? -0.662 6.544 9.892 1.00 91.88 100 ILE A N 1
ATOM 778 C CA . ILE A 1 100 ? -1.358 6.133 11.116 1.00 91.88 100 ILE A CA 1
ATOM 779 C C . ILE A 1 100 ? -0.569 6.623 12.327 1.00 91.88 100 ILE A C 1
ATOM 781 O O . ILE A 1 100 ? -1.092 7.435 13.083 1.00 91.88 100 ILE A O 1
ATOM 785 N N . ASP A 1 101 ? 0.708 6.250 12.441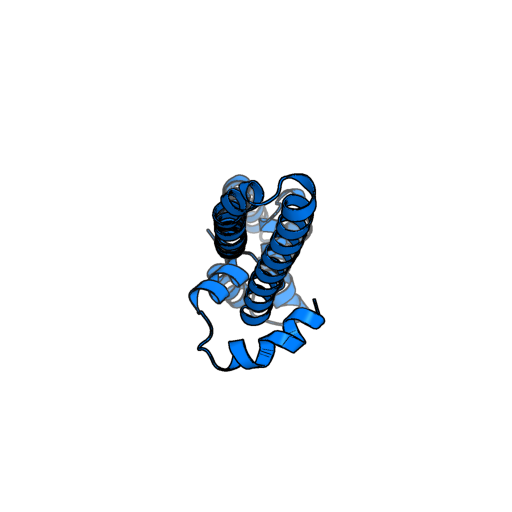 1.00 93.25 101 ASP A N 1
ATOM 786 C CA . ASP A 1 101 ? 1.573 6.590 13.579 1.00 93.25 101 ASP A CA 1
ATOM 787 C C . ASP A 1 101 ? 1.600 8.103 13.855 1.00 93.25 101 ASP A C 1
ATOM 789 O O . ASP A 1 101 ? 1.512 8.544 14.998 1.00 93.25 101 ASP A O 1
ATOM 793 N N . THR A 1 102 ? 1.639 8.921 12.796 1.00 93.50 102 THR A N 1
ATOM 794 C CA . THR A 1 102 ? 1.673 10.391 12.914 1.00 93.50 102 THR A CA 1
ATOM 795 C C . THR A 1 102 ? 0.376 10.973 13.494 1.00 93.50 102 THR A C 1
ATOM 797 O O . THR A 1 102 ? 0.399 12.031 14.119 1.00 93.50 102 THR A O 1
ATOM 800 N N . ARG A 1 103 ? -0.772 10.321 13.277 1.00 93.62 103 ARG A N 1
ATOM 801 C CA . ARG A 1 103 ? -2.096 10.814 13.705 1.00 93.62 103 ARG A CA 1
ATOM 802 C C . ARG A 1 103 ? -2.659 10.062 14.910 1.00 93.62 103 ARG A C 1
ATOM 804 O O . ARG A 1 103 ? -3.638 10.518 15.501 1.00 93.62 103 ARG A O 1
ATOM 811 N N . LEU A 1 104 ? -2.038 8.947 15.289 1.00 94.00 104 LEU A N 1
ATOM 812 C CA . LEU A 1 104 ? -2.491 8.064 16.357 1.00 94.00 104 LEU A CA 1
ATOM 813 C C . LEU A 1 104 ? -2.642 8.776 17.707 1.00 94.00 104 LEU A C 1
ATOM 815 O O . LEU A 1 104 ? -3.709 8.634 18.304 1.00 94.00 104 LEU A O 1
ATOM 819 N N . PRO A 1 105 ? -1.689 9.614 18.166 1.00 94.75 105 PRO A N 1
ATOM 820 C CA . PRO A 1 105 ? -1.838 10.305 19.447 1.00 94.75 105 PRO A CA 1
ATOM 821 C C . PRO A 1 105 ? -3.075 11.210 19.492 1.00 94.75 105 PRO A C 1
ATOM 823 O O . PRO A 1 105 ? -3.802 11.233 20.481 1.00 94.75 105 PRO A O 1
ATOM 826 N N . MET A 1 106 ? -3.354 11.916 18.392 1.00 94.31 106 MET A N 1
ATOM 827 C CA . MET A 1 106 ? -4.507 12.813 18.284 1.00 94.31 106 MET A CA 1
ATOM 828 C C . MET A 1 106 ? -5.832 12.040 18.298 1.00 94.31 106 MET A C 1
ATOM 830 O O . MET A 1 106 ? -6.788 12.461 18.947 1.00 94.31 106 MET A O 1
ATOM 834 N N . ALA A 1 107 ? -5.898 10.906 17.597 1.00 95.06 107 ALA A N 1
ATOM 835 C CA . ALA A 1 107 ? -7.083 10.053 17.601 1.00 95.06 107 ALA A CA 1
ATOM 836 C C . ALA A 1 107 ? -7.324 9.412 18.977 1.00 95.06 107 ALA A C 1
ATOM 838 O O . ALA A 1 107 ? -8.461 9.367 19.438 1.00 95.06 107 ALA A O 1
ATOM 839 N N . LEU A 1 108 ? -6.264 8.968 19.658 1.00 94.81 108 LEU A N 1
ATOM 840 C CA . LEU A 1 108 ? -6.358 8.407 21.007 1.00 94.81 108 LEU A CA 1
ATOM 841 C C . LEU A 1 108 ? -6.834 9.442 22.027 1.00 94.81 108 LEU A C 1
ATOM 843 O O . LEU A 1 108 ? -7.686 9.118 22.849 1.00 94.81 108 LEU A O 1
ATOM 847 N N . ALA A 1 109 ? -6.349 10.684 21.944 1.00 95.56 109 ALA A N 1
ATOM 848 C CA . ALA A 1 109 ? -6.843 11.771 22.785 1.00 95.56 109 ALA A CA 1
ATOM 849 C C . ALA A 1 109 ? -8.353 11.984 22.587 1.00 95.56 109 ALA A C 1
ATOM 851 O O . ALA A 1 109 ? -9.096 12.048 23.561 1.00 95.56 109 ALA A O 1
ATOM 852 N N . TYR A 1 110 ? -8.823 11.999 21.335 1.00 95.19 110 TYR A N 1
ATOM 853 C CA . TYR A 1 110 ? -10.253 12.090 21.032 1.00 95.19 110 TYR A CA 1
ATOM 854 C C . TYR A 1 110 ? -11.051 10.915 21.619 1.00 95.19 110 TYR A C 1
ATOM 856 O O . TYR A 1 110 ? -12.042 11.129 22.317 1.00 95.19 110 TYR A O 1
ATOM 864 N N . ILE A 1 111 ? -10.597 9.676 21.402 1.00 95.31 111 ILE A N 1
ATOM 865 C CA . ILE A 1 111 ? -11.252 8.477 21.946 1.00 95.31 111 ILE A CA 1
ATOM 866 C C . ILE A 1 111 ? -11.325 8.550 23.475 1.00 95.31 111 ILE A C 1
ATOM 868 O O . ILE A 1 111 ? -12.391 8.309 24.033 1.00 95.31 111 ILE A O 1
ATOM 872 N N . ALA A 1 112 ? -10.232 8.928 24.144 1.00 96.19 112 ALA A N 1
ATOM 873 C CA . ALA A 1 112 ? -10.190 9.069 25.595 1.00 96.19 112 ALA A CA 1
ATOM 874 C C . ALA A 1 112 ? -11.193 10.121 26.090 1.00 96.19 112 ALA A C 1
ATOM 876 O O . ALA A 1 112 ? -11.950 9.842 27.013 1.00 96.19 112 ALA A O 1
ATOM 877 N N . THR A 1 113 ? -11.266 11.287 25.436 1.00 96.44 113 THR A N 1
ATOM 878 C CA . THR A 1 113 ? -12.223 12.341 25.818 1.00 96.44 113 THR A CA 1
ATOM 879 C C . THR A 1 113 ? -13.678 11.901 25.673 1.00 96.44 113 THR A C 1
ATOM 881 O O . THR A 1 113 ? -14.480 12.141 26.571 1.00 96.44 113 THR A O 1
ATOM 884 N N . MET A 1 114 ? -14.018 11.211 24.582 1.00 95.75 114 MET A N 1
ATOM 885 C CA . MET A 1 114 ? -15.379 10.722 24.3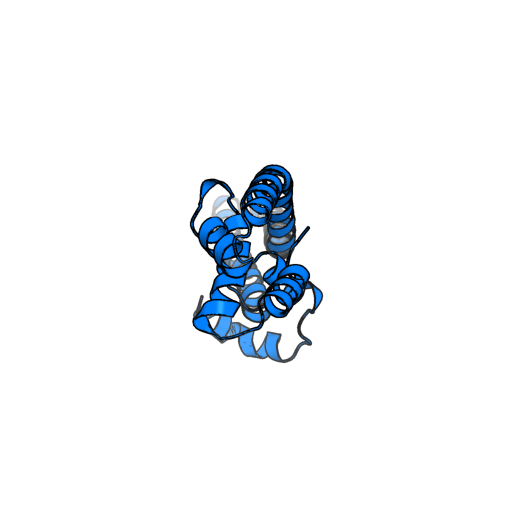56 1.00 95.75 114 MET A CA 1
ATOM 886 C C . MET A 1 114 ? -15.725 9.574 25.312 1.00 95.75 114 MET A C 1
ATOM 888 O O . MET A 1 114 ? -16.832 9.527 25.837 1.00 95.75 114 MET A O 1
ATOM 892 N N . ALA A 1 115 ? -14.771 8.683 25.594 1.00 94.81 115 ALA A N 1
ATOM 893 C CA . ALA A 1 115 ? -14.951 7.605 26.561 1.00 94.81 115 ALA A CA 1
ATOM 894 C C . ALA A 1 115 ? -15.142 8.140 27.991 1.00 94.81 115 ALA A C 1
ATOM 896 O O . ALA A 1 115 ? -15.980 7.627 28.724 1.00 94.81 115 ALA A O 1
ATOM 897 N N . SER A 1 116 ? -14.427 9.203 28.384 1.00 95.75 116 SER A N 1
ATOM 898 C CA . SER A 1 116 ? -14.648 9.882 29.671 1.00 95.75 116 SER A CA 1
ATOM 899 C C . SER A 1 116 ? -16.021 10.551 29.775 1.00 95.75 116 SER A C 1
ATOM 901 O O . SER A 1 116 ? -16.521 10.732 30.880 1.00 95.75 116 SER A O 1
ATOM 903 N N . ALA A 1 117 ? -16.633 10.898 28.642 1.00 96.25 117 ALA A N 1
ATOM 904 C CA . ALA A 1 117 ? -17.999 11.407 28.564 1.00 96.25 117 ALA A CA 1
ATOM 905 C C . ALA A 1 117 ? -19.059 10.287 28.477 1.00 96.25 117 ALA A C 1
ATOM 907 O O . ALA A 1 117 ? -20.200 10.564 28.114 1.00 96.25 117 ALA A O 1
ATOM 908 N N . ASP A 1 118 ? -18.681 9.038 28.777 1.00 94.12 118 ASP A N 1
ATOM 909 C CA . ASP A 1 118 ? -19.542 7.848 28.736 1.00 94.12 118 ASP A CA 1
ATOM 910 C C . ASP A 1 118 ? -20.180 7.595 27.354 1.00 94.12 118 ASP A C 1
ATOM 912 O O . ASP A 1 118 ? -21.271 7.040 27.215 1.00 94.12 118 ASP A O 1
ATOM 916 N N . VAL A 1 119 ? -19.495 8.019 26.283 1.00 96.06 119 VAL A N 1
ATOM 917 C CA . VAL A 1 119 ? -19.960 7.779 24.915 1.00 96.06 119 VAL A CA 1
ATOM 918 C C . VAL A 1 119 ? -19.676 6.322 24.525 1.00 96.06 119 VAL A C 1
ATOM 920 O O . VAL A 1 119 ? -18.527 5.879 24.606 1.00 96.06 119 VAL A O 1
ATOM 923 N N . PRO A 1 120 ? -20.669 5.574 24.005 1.00 93.88 120 PRO A N 1
ATOM 924 C CA . PRO A 1 120 ? -20.460 4.203 23.550 1.00 93.88 120 PRO A CA 1
ATOM 925 C C . PRO A 1 120 ? -19.386 4.095 22.459 1.00 93.88 120 PRO A C 1
ATOM 927 O O . PRO A 1 120 ? -19.377 4.881 21.508 1.00 93.88 120 PRO A O 1
ATOM 930 N N . ILE A 1 121 ? -18.529 3.070 22.532 1.00 92.38 121 ILE A N 1
ATOM 931 C CA . ILE A 1 121 ? -17.409 2.852 21.594 1.00 92.38 121 ILE A CA 1
ATOM 932 C C . ILE A 1 121 ? -17.848 2.805 20.123 1.00 92.38 121 ILE A C 1
ATOM 934 O O . ILE A 1 121 ? -17.152 3.316 19.246 1.00 92.38 121 ILE A O 1
ATOM 938 N N . GLU A 1 122 ? -19.033 2.262 19.845 1.00 93.25 122 GLU A N 1
ATOM 939 C CA . GLU A 1 122 ? -19.609 2.228 18.500 1.00 93.25 122 GLU A CA 1
ATOM 940 C C . GLU A 1 122 ? -19.860 3.640 17.943 1.00 93.25 122 GLU A C 1
ATOM 942 O O . GLU A 1 122 ? -19.609 3.907 16.765 1.00 93.25 122 GLU A O 1
ATOM 947 N N . ASN A 1 123 ? -20.298 4.568 18.799 1.00 94.88 123 ASN A N 1
ATOM 948 C CA . ASN A 1 123 ? -20.512 5.967 18.438 1.00 94.88 123 ASN A CA 1
ATOM 949 C C . ASN A 1 123 ? -19.184 6.708 18.281 1.00 94.88 123 ASN A C 1
ATOM 951 O O . ASN A 1 123 ? -19.028 7.456 17.317 1.00 94.88 123 ASN A O 1
ATOM 955 N N . ILE A 1 124 ? -18.209 6.448 19.159 1.00 95.50 124 ILE A N 1
ATOM 956 C CA . ILE A 1 124 ? -16.859 7.019 19.042 1.00 95.50 124 ILE A CA 1
ATOM 957 C C . ILE A 1 124 ? -16.240 6.643 17.690 1.00 95.50 124 ILE A C 1
ATOM 959 O O . ILE A 1 124 ? -15.774 7.516 16.961 1.00 95.50 124 ILE A O 1
ATOM 963 N N . MET A 1 125 ? -16.272 5.358 17.321 1.00 94.88 125 MET A N 1
ATOM 964 C CA . MET A 1 125 ? -15.711 4.874 16.053 1.00 94.88 125 MET A CA 1
ATOM 965 C C . MET A 1 125 ? -16.451 5.435 14.836 1.00 94.88 125 MET A C 1
ATOM 967 O O . MET A 1 125 ? -15.831 5.730 13.813 1.00 94.88 125 MET A O 1
ATOM 971 N N . TYR A 1 126 ? -17.766 5.622 14.938 1.00 95.00 126 TYR A N 1
ATOM 972 C CA . TYR A 1 126 ? -18.555 6.232 13.872 1.00 95.00 126 TYR A CA 1
ATOM 973 C C . TYR A 1 126 ? -18.203 7.709 13.644 1.00 95.00 126 TYR A C 1
ATOM 975 O O . TYR A 1 126 ? -17.972 8.111 12.501 1.00 95.00 126 TYR A O 1
ATOM 983 N N . GLU A 1 127 ? -18.110 8.510 14.707 1.00 95.06 127 GLU A N 1
ATOM 984 C CA . GLU A 1 127 ? -17.761 9.934 14.604 1.00 95.06 127 GLU A CA 1
ATOM 985 C C . GLU A 1 127 ? -16.295 10.139 14.197 1.00 95.06 127 GLU A C 1
ATOM 987 O O . GLU A 1 127 ? -15.981 10.967 13.330 1.00 95.06 127 GLU A O 1
ATOM 992 N N . LEU A 1 128 ? -15.391 9.302 14.714 1.00 94.88 128 LEU A N 1
ATOM 993 C CA . LEU A 1 128 ? -14.001 9.257 14.267 1.00 94.88 128 LEU A CA 1
ATOM 994 C C . LEU A 1 128 ? -13.915 8.905 12.774 1.00 94.88 128 LEU A C 1
ATOM 996 O O . LEU A 1 128 ? -13.142 9.512 12.033 1.00 94.88 128 LEU A O 1
ATOM 1000 N N . GLY A 1 129 ? -14.758 7.978 12.308 1.00 94.38 129 GLY A N 1
ATOM 1001 C CA . GLY A 1 129 ? -14.834 7.562 10.909 1.00 94.38 129 GLY A CA 1
ATOM 1002 C C . GLY A 1 129 ? -15.380 8.620 9.947 1.00 94.38 129 GLY A C 1
ATOM 1003 O O . GLY A 1 129 ? -15.047 8.610 8.759 1.00 94.38 129 GLY A O 1
ATOM 1004 N N . LYS A 1 130 ? -16.185 9.560 10.450 1.00 94.88 130 LYS A N 1
ATOM 1005 C CA . LYS A 1 130 ? -16.675 10.718 9.689 1.00 94.88 130 LYS A CA 1
ATOM 1006 C C . LYS A 1 130 ? -15.664 11.847 9.579 1.00 94.88 130 LYS A C 1
ATOM 1008 O O . LYS A 1 130 ? -15.793 12.670 8.679 1.00 94.88 130 LYS A O 1
ATOM 1013 N N . SER A 1 131 ? -14.685 11.891 10.473 1.00 93.31 131 SER A N 1
ATOM 1014 C CA . SER A 1 131 ? -13.785 13.028 10.633 1.00 93.31 131 SER A CA 1
ATOM 1015 C C . SER A 1 131 ? -12.525 12.862 9.763 1.00 93.31 131 SER A C 1
ATOM 1017 O O . SER A 1 131 ? -11.584 12.165 10.156 1.00 93.31 131 SER A O 1
ATOM 1019 N N . PRO A 1 132 ? -12.437 13.496 8.573 1.00 90.31 132 PRO A N 1
ATOM 1020 C CA . PRO A 1 132 ? -11.324 13.284 7.641 1.00 90.31 132 PRO A CA 1
ATOM 1021 C C . PRO A 1 132 ? -9.970 13.760 8.188 1.00 90.31 132 PRO A C 1
ATOM 1023 O O . PRO A 1 132 ? -8.931 13.286 7.733 1.00 90.31 132 PRO A O 1
ATOM 1026 N N . GLN A 1 133 ? -9.969 14.641 9.193 1.00 91.38 133 GLN A N 1
ATOM 1027 C CA . GLN A 1 133 ? -8.768 15.153 9.863 1.00 91.38 133 GLN A CA 1
ATOM 1028 C C . GLN A 1 133 ? -7.863 14.048 10.442 1.00 91.38 133 GLN A C 1
ATOM 1030 O O . GLN A 1 133 ? -6.641 14.195 10.448 1.00 91.38 133 GLN A O 1
ATOM 1035 N N . TYR A 1 134 ? -8.436 12.904 10.836 1.00 91.44 134 TYR A N 1
ATOM 1036 C CA . TYR A 1 134 ? -7.684 11.755 11.359 1.00 91.44 134 TYR A CA 1
ATOM 1037 C C . TYR A 1 134 ? -7.120 10.834 10.257 1.00 91.44 134 TYR A C 1
ATOM 1039 O O . TYR A 1 134 ? -6.389 9.886 10.544 1.00 91.44 134 TYR A O 1
ATOM 1047 N N . GLY A 1 135 ? -7.387 11.126 8.980 1.00 91.31 135 GLY A N 1
ATOM 1048 C CA . GLY A 1 135 ? -6.735 10.494 7.833 1.00 91.31 135 GLY A CA 1
ATOM 1049 C C . GLY A 1 135 ? -6.951 8.982 7.714 1.00 91.31 135 GLY A C 1
ATOM 1050 O O . GLY A 1 135 ? -8.054 8.523 7.455 1.00 91.31 135 GLY A O 1
ATOM 1051 N N . GLU A 1 136 ? -5.884 8.186 7.826 1.00 91.94 136 GLU A N 1
ATOM 1052 C CA . GLU A 1 136 ? -5.992 6.719 7.720 1.00 91.94 136 GLU A CA 1
ATOM 1053 C C . GLU A 1 136 ? -6.749 6.103 8.905 1.00 91.94 136 GLU A C 1
ATOM 1055 O O . GLU A 1 136 ? -7.446 5.107 8.726 1.00 91.94 136 GLU A O 1
ATOM 1060 N N . ILE A 1 137 ? -6.697 6.738 10.079 1.00 93.81 137 ILE A N 1
ATOM 1061 C CA . ILE A 1 137 ? -7.407 6.269 11.272 1.00 93.81 137 ILE A CA 1
ATOM 1062 C C . ILE A 1 137 ? -8.917 6.431 11.102 1.00 93.81 137 ILE A C 1
ATOM 1064 O O . ILE A 1 137 ? -9.668 5.535 11.472 1.00 93.81 137 ILE A O 1
ATOM 1068 N N . SER A 1 138 ? -9.389 7.516 10.475 1.00 94.44 138 SER A N 1
ATOM 1069 C CA . SER A 1 138 ? -10.823 7.651 10.187 1.00 94.44 138 SER A CA 1
ATOM 1070 C C . SER A 1 138 ? -11.300 6.592 9.192 1.00 94.44 138 SER A C 1
ATOM 1072 O O . SER A 1 138 ? -12.397 6.059 9.332 1.00 94.44 138 SER A O 1
ATOM 1074 N N . LYS A 1 139 ? -10.466 6.178 8.231 1.00 93.25 139 LYS A N 1
ATOM 1075 C CA . LYS A 1 139 ? -10.804 5.051 7.344 1.00 93.25 139 LYS A CA 1
ATOM 1076 C C . LYS A 1 139 ? -10.914 3.726 8.103 1.00 93.25 139 LYS A C 1
ATOM 1078 O O . LYS A 1 139 ? -11.815 2.939 7.812 1.00 93.25 139 LYS A O 1
ATOM 1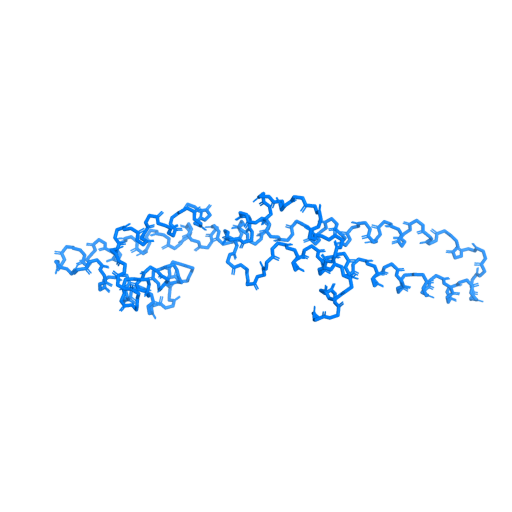083 N N . GLU A 1 140 ? -10.023 3.462 9.059 1.00 92.62 140 GLU A N 1
ATOM 1084 C CA . GLU A 1 140 ? -10.111 2.276 9.925 1.00 92.62 140 GLU A CA 1
ATOM 1085 C C . GLU A 1 140 ? -11.352 2.321 10.814 1.00 92.62 140 GLU A C 1
ATOM 1087 O O . GLU A 1 140 ? -12.167 1.404 10.759 1.00 92.62 140 GLU A O 1
ATOM 1092 N N . ALA A 1 141 ? -11.577 3.430 11.515 1.00 94.31 141 ALA A N 1
ATOM 1093 C CA . ALA A 1 141 ? -12.745 3.634 12.367 1.00 94.31 141 ALA A CA 1
ATOM 1094 C C . ALA A 1 141 ? -14.069 3.520 11.589 1.00 94.31 141 ALA A C 1
ATOM 1096 O O . ALA A 1 141 ? -15.038 2.928 12.066 1.00 94.31 141 ALA A O 1
ATOM 1097 N N . ARG A 1 142 ? -14.103 4.002 10.339 1.00 94.06 142 ARG A N 1
ATOM 1098 C CA . ARG A 1 142 ? -15.241 3.821 9.429 1.00 94.06 142 ARG A CA 1
ATOM 1099 C C . ARG A 1 142 ? -15.461 2.358 9.050 1.00 94.06 142 ARG A C 1
ATOM 1101 O O . ARG A 1 142 ? -16.605 1.936 8.947 1.00 94.06 142 ARG A O 1
ATOM 1108 N N . THR A 1 143 ? -14.391 1.593 8.836 1.00 92.38 143 THR A N 1
ATOM 1109 C CA . THR A 1 143 ? -14.495 0.159 8.513 1.00 92.38 143 THR A CA 1
ATOM 1110 C C . THR A 1 143 ? -15.030 -0.619 9.719 1.00 92.38 143 THR A C 1
ATOM 1112 O O . THR A 1 143 ? -15.970 -1.399 9.583 1.00 92.38 143 THR A O 1
ATOM 1115 N N . ILE A 1 144 ? -14.507 -0.326 10.913 1.00 94.06 144 ILE A N 1
ATOM 1116 C CA . ILE A 1 144 ? -14.926 -0.934 12.183 1.00 94.06 144 ILE A CA 1
ATOM 1117 C C . ILE A 1 144 ? -16.397 -0.609 12.489 1.00 94.06 144 ILE A C 1
ATOM 1119 O O . ILE A 1 144 ? -17.198 -1.512 12.723 1.00 94.06 144 ILE A O 1
ATOM 1123 N N . SER A 1 145 ? -16.783 0.670 12.433 1.00 94.75 145 SER A N 1
ATOM 1124 C CA . SER A 1 145 ? -18.166 1.096 12.703 1.00 94.75 145 SER A CA 1
ATOM 1125 C C . SER A 1 145 ? -19.162 0.597 11.655 1.00 94.75 145 SER A C 1
ATOM 1127 O O . SER A 1 145 ? -20.290 0.263 12.010 1.00 94.75 145 SER A O 1
ATOM 1129 N N . ALA A 1 146 ? -18.762 0.487 10.383 1.00 92.38 146 ALA A N 1
ATOM 1130 C CA . ALA A 1 146 ? -19.589 -0.135 9.352 1.00 92.38 146 ALA A CA 1
ATOM 1131 C C . ALA A 1 146 ? -19.810 -1.631 9.625 1.00 92.38 146 ALA A C 1
ATOM 1133 O O . ALA A 1 146 ? -20.934 -2.100 9.478 1.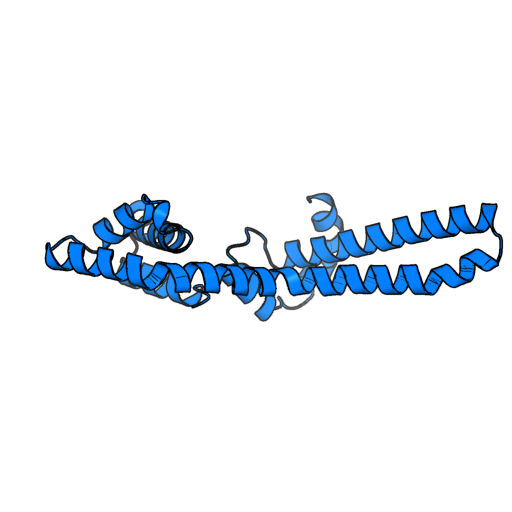00 92.38 146 ALA A O 1
ATOM 1134 N N . SER A 1 147 ? -18.773 -2.357 10.068 1.00 91.69 147 SER A N 1
ATOM 1135 C CA . SER A 1 147 ? -18.872 -3.771 10.467 1.00 91.69 147 SER A CA 1
ATOM 1136 C C . SER A 1 147 ? -19.919 -3.987 11.567 1.00 91.69 147 SER A C 1
ATOM 1138 O O . SER A 1 147 ? -20.769 -4.866 11.450 1.00 91.69 147 SER A O 1
ATOM 1140 N N . SER A 1 148 ? -19.915 -3.130 12.591 1.00 92.12 148 SER A N 1
ATOM 1141 C CA . SER A 1 148 ? -20.892 -3.186 13.686 1.00 92.12 148 SER A CA 1
ATOM 1142 C C . SER A 1 148 ? -22.300 -2.796 13.231 1.00 92.12 148 SER A C 1
ATOM 1144 O O . SER A 1 148 ? -23.232 -3.592 13.300 1.00 92.12 148 SER A O 1
ATOM 1146 N N . ARG A 1 149 ? -22.459 -1.593 12.665 1.00 92.19 149 ARG A N 1
ATOM 1147 C CA . ARG A 1 149 ? -23.781 -1.005 12.396 1.00 92.19 149 ARG A CA 1
ATOM 1148 C C . ARG A 1 149 ? -24.522 -1.619 11.218 1.00 92.19 149 ARG A C 1
ATOM 1150 O O . ARG A 1 149 ? -25.747 -1.648 11.225 1.00 92.19 149 ARG A O 1
ATOM 1157 N N . LEU A 1 150 ? -23.799 -2.024 10.173 1.00 92.38 150 LEU A N 1
ATOM 1158 C CA . LEU A 1 150 ? -24.415 -2.530 8.943 1.00 92.38 150 LEU A CA 1
ATOM 1159 C C . LEU A 1 150 ? -24.526 -4.052 8.941 1.00 92.38 150 LEU A C 1
ATOM 1161 O O . LEU A 1 150 ? -25.463 -4.584 8.354 1.00 92.38 150 LEU A O 1
ATOM 1165 N N . PHE A 1 151 ? -23.576 -4.743 9.574 1.00 89.50 151 PHE A N 1
ATOM 1166 C CA . PHE A 1 151 ? -23.503 -6.204 9.546 1.00 89.50 151 PHE A CA 1
ATOM 1167 C C . PHE A 1 151 ? -23.808 -6.851 10.904 1.00 89.50 151 PHE A C 1
ATOM 1169 O O . PHE A 1 151 ? -23.842 -8.074 10.985 1.00 89.50 151 PHE A O 1
ATOM 1176 N N . GLY A 1 152 ? -24.066 -6.057 11.951 1.00 89.06 152 GLY A N 1
ATOM 1177 C CA . GLY A 1 152 ? -24.452 -6.547 13.276 1.00 89.06 152 GLY A CA 1
ATOM 1178 C C . GLY A 1 152 ? -23.330 -7.264 14.027 1.00 89.06 152 GLY A C 1
ATOM 1179 O O . GLY A 1 152 ? -23.605 -8.019 14.958 1.00 89.06 152 GLY A O 1
ATOM 1180 N N . ASN A 1 153 ? -22.075 -7.075 13.614 1.00 89.81 153 ASN A N 1
ATOM 1181 C CA . ASN A 1 153 ? -20.936 -7.695 14.280 1.00 89.81 153 ASN A CA 1
ATOM 1182 C C . ASN A 1 153 ? -20.665 -7.017 15.625 1.00 89.81 153 ASN A C 1
ATOM 1184 O O . ASN A 1 153 ? -20.744 -5.798 15.742 1.00 89.81 153 ASN A O 1
ATOM 1188 N N . ASP A 1 154 ? -20.250 -7.796 16.621 1.00 93.56 154 ASP A N 1
ATOM 1189 C CA . ASP A 1 154 ? -19.758 -7.235 17.877 1.00 93.56 154 ASP A CA 1
ATOM 1190 C C . ASP A 1 154 ? -18.572 -6.281 17.621 1.00 93.56 154 ASP A C 1
ATOM 1192 O O . ASP A 1 154 ? -17.614 -6.624 16.920 1.00 93.56 154 ASP A O 1
ATOM 1196 N N . ILE A 1 155 ? -18.634 -5.074 18.191 1.00 91.31 155 ILE A N 1
ATOM 1197 C CA . ILE A 1 155 ? -17.664 -3.998 17.940 1.00 91.31 155 ILE A CA 1
ATOM 1198 C C . ILE A 1 155 ? -16.244 -4.385 18.369 1.00 91.31 155 ILE A C 1
ATOM 1200 O O . ILE A 1 155 ? -15.272 -4.010 17.710 1.00 91.31 155 ILE A O 1
ATOM 1204 N N . VAL A 1 156 ? -16.109 -5.177 19.437 1.00 91.56 156 VAL A N 1
ATOM 1205 C CA . VAL A 1 156 ? -14.811 -5.670 19.919 1.00 91.56 156 VAL A CA 1
ATOM 1206 C C . VAL A 1 156 ? -14.244 -6.693 18.937 1.00 91.56 156 VAL A C 1
ATOM 1208 O O . VAL A 1 156 ? -13.059 -6.653 18.598 1.00 91.56 156 VAL A O 1
ATOM 1211 N N . THR A 1 157 ? -15.099 -7.570 18.418 1.00 92.06 157 THR A N 1
ATOM 1212 C CA . THR A 1 157 ? -14.752 -8.533 17.370 1.00 92.06 157 THR A CA 1
ATOM 1213 C C . THR A 1 157 ? -14.339 -7.825 16.081 1.00 92.06 157 THR A C 1
ATOM 1215 O O . THR A 1 157 ? -13.292 -8.147 15.521 1.00 92.06 157 THR A O 1
ATOM 1218 N N . ALA A 1 158 ? -15.087 -6.807 15.647 1.00 91.94 158 ALA A N 1
ATOM 1219 C CA . ALA A 1 158 ? -14.751 -5.998 14.478 1.00 91.94 158 ALA A CA 1
ATOM 1220 C C . ALA A 1 158 ? -13.400 -5.279 14.637 1.00 91.94 158 ALA A C 1
ATOM 1222 O O . ALA A 1 158 ? -12.587 -5.278 13.712 1.00 91.94 158 ALA A O 1
ATOM 1223 N N . LEU A 1 159 ? -13.126 -4.723 15.821 1.00 91.75 159 LEU A N 1
ATOM 1224 C CA . LEU A 1 159 ? -11.844 -4.093 16.139 1.00 91.75 159 LEU A CA 1
ATOM 1225 C C . LEU A 1 159 ? -10.686 -5.101 16.068 1.00 91.75 159 LEU A C 1
ATOM 1227 O O . LEU A 1 159 ? -9.635 -4.807 15.499 1.00 91.75 159 LEU A O 1
ATOM 1231 N N . ARG A 1 160 ? -10.880 -6.304 16.621 1.00 91.62 160 ARG A N 1
ATOM 1232 C CA . ARG A 1 160 ? -9.877 -7.379 16.613 1.00 91.62 160 ARG A CA 1
ATOM 1233 C C . ARG A 1 160 ? -9.615 -7.937 15.217 1.00 91.62 160 ARG A C 1
ATOM 1235 O O . ARG A 1 160 ? -8.512 -8.396 14.937 1.00 91.62 160 ARG A O 1
ATOM 1242 N N . GLU A 1 161 ? -10.629 -7.947 14.362 1.00 90.25 161 GLU A N 1
ATOM 1243 C CA . GLU A 1 161 ? -10.505 -8.383 12.975 1.00 90.25 161 GLU A CA 1
ATOM 1244 C C . GLU A 1 161 ? -9.715 -7.352 12.159 1.00 90.25 161 GLU A C 1
ATOM 1246 O O . GLU A 1 161 ? -8.749 -7.715 11.491 1.00 90.25 161 GLU A O 1
ATOM 1251 N N . GLU A 1 162 ? -10.050 -6.063 12.279 1.00 89.69 162 GLU A N 1
ATOM 1252 C CA . GLU A 1 162 ? -9.351 -4.987 11.566 1.00 89.69 162 GLU A CA 1
ATOM 1253 C C . GLU A 1 162 ? -7.906 -4.789 12.052 1.00 89.69 162 GLU A C 1
ATOM 1255 O O . GLU A 1 162 ? -7.028 -4.510 11.233 1.00 89.69 162 GLU A O 1
ATOM 1260 N N . SER A 1 163 ? -7.611 -5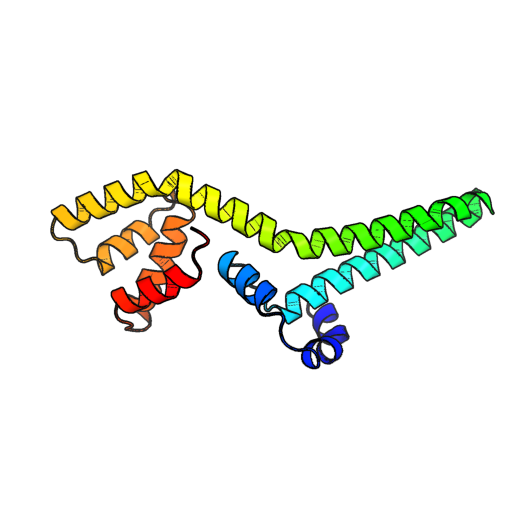.006 13.341 1.00 88.75 163 SER A N 1
ATOM 1261 C CA . SER A 1 163 ? -6.247 -4.847 13.873 1.00 88.75 163 SER A CA 1
ATOM 1262 C C . SER A 1 163 ? -5.236 -5.819 13.255 1.00 88.75 163 SER A C 1
ATOM 1264 O O . SER A 1 163 ? -4.075 -5.460 13.079 1.00 88.75 163 SER A O 1
ATOM 1266 N N . LYS A 1 164 ? -5.668 -7.012 12.816 1.00 87.38 164 LYS A N 1
ATOM 1267 C CA . LYS A 1 164 ? -4.812 -7.975 12.089 1.00 87.38 164 LYS A CA 1
ATOM 1268 C C . LYS A 1 164 ? -4.308 -7.427 10.748 1.00 87.38 164 LYS A C 1
ATOM 1270 O O . LYS A 1 164 ? -3.276 -7.873 10.244 1.00 87.38 164 LYS A O 1
ATOM 1275 N N . TYR A 1 165 ? -5.043 -6.484 10.157 1.00 84.38 165 TYR A N 1
ATOM 1276 C CA . TYR A 1 165 ? -4.744 -5.879 8.856 1.00 84.38 165 TYR A CA 1
ATOM 1277 C C . TYR A 1 165 ? -4.274 -4.420 8.979 1.00 84.38 165 TYR A C 1
ATOM 1279 O O . TYR A 1 165 ? -4.018 -3.763 7.962 1.00 84.38 165 TYR A O 1
ATOM 1287 N N . SER A 1 166 ? -4.113 -3.915 10.206 1.00 85.50 166 SER A N 1
ATOM 1288 C CA . SER A 1 166 ? -3.390 -2.675 10.474 1.00 85.50 166 SER A CA 1
ATOM 1289 C C . SER A 1 166 ? -1.884 -2.893 10.245 1.00 85.50 166 SER A C 1
ATOM 1291 O O . SER A 1 166 ? -1.345 -3.952 10.580 1.00 85.50 166 SER A O 1
ATOM 1293 N N . PRO A 1 167 ? -1.172 -1.937 9.625 1.00 79.69 167 PRO A N 1
ATOM 1294 C CA . PRO A 1 167 ? 0.271 -2.015 9.427 1.00 79.69 167 PRO A CA 1
ATOM 1295 C C . PRO A 1 167 ? 1.078 -1.577 10.666 1.00 79.69 167 PRO A C 1
ATOM 1297 O O . PRO A 1 167 ? 2.306 -1.693 10.644 1.00 79.69 167 PRO A O 1
ATOM 1300 N N . SER A 1 168 ? 0.401 -1.052 11.694 1.00 69.44 168 SER A N 1
ATOM 1301 C CA . SER A 1 168 ? 0.922 -0.589 12.990 1.00 69.44 168 SER A CA 1
ATOM 1302 C C . SER A 1 168 ? 0.177 -1.258 14.133 1.00 69.44 168 SER A C 1
ATOM 1304 O O . SER A 1 168 ? -1.070 -1.345 14.009 1.00 69.44 168 SER A O 1
#

Secondary structure (DSSP, 8-state):
-HHHHHHHHHHHHTSPP-HHHHHHHHHTT-S--HHHHHHHHHHHHHHHHHHHHHHHHHHHHHHGGGGGGGHHHHHHHHHHHHHHHHHHHHHHHHHHHHHHHTTHHHHHHHHHHHHHTT--HHHHHHHHHH-GGGTHHHHHHHHHHHHHHHH---HHHHHHHHHTT---

InterPro domains:
  IPR056569 Flagella accessory protein J-like [PTHR35402] (20-168)